Protein AF-A0A923AIG5-F1 (afdb_monomer_lite)

Sequence (111 aa):
MTNSPLAGASARPLAAACPQQTATAIITAAHDLLGHLAAGRRIDTPAIRTAMQSAFGASDATGAWDWKIAYEAVEVAQLLFIRRYGPAIHARTADAFERLTLVERIARLAP

Radius of gyration: 18.26 Å; chains: 1; bounding box: 52×34×48 Å

pLDDT: mean 88.26, std 16.04, range [36.66, 98.75]

Secondary structure (DSSP, 8-state):
------------------HHHHHHHHHHHHHHHHHHHHTT----HHHHHHHHHHHHSS-GGGTSS-HHHHHHHHHHHHHHHHHHHHHHHHHH--SHHHHHHHHHHHHTT--

Structure (mmCIF, N/CA/C/O backbone):
data_AF-A0A923AIG5-F1
#
_entry.id   AF-A0A923AIG5-F1
#
loop_
_atom_site.group_PDB
_atom_site.id
_atom_site.type_symbol
_atom_site.label_atom_id
_atom_site.label_alt_id
_atom_site.label_comp_id
_atom_site.label_asym_id
_atom_site.label_entity_id
_atom_site.label_seq_id
_atom_site.pdbx_PDB_ins_code
_atom_site.Cartn_x
_atom_site.Cartn_y
_atom_site.Cartn_z
_atom_site.occupancy
_atom_site.B_iso_or_equiv
_atom_site.auth_seq_id
_atom_site.auth_comp_id
_atom_site.auth_asym_id
_atom_site.auth_atom_id
_atom_site.pdbx_PDB_model_num
ATOM 1 N N . MET A 1 1 ? -34.829 28.090 25.280 1.00 36.66 1 MET A N 1
ATOM 2 C CA . MET A 1 1 ? -34.566 26.710 25.738 1.00 36.66 1 MET A CA 1
ATOM 3 C C . MET A 1 1 ? -34.169 25.903 24.503 1.00 36.66 1 MET A C 1
ATOM 5 O O . MET A 1 1 ? -35.030 25.677 23.672 1.00 36.66 1 MET A O 1
ATOM 9 N N . THR A 1 2 ? -32.877 25.854 24.137 1.00 45.25 2 THR A N 1
ATOM 10 C CA . THR A 1 2 ? -31.844 24.869 24.578 1.00 45.25 2 THR A CA 1
ATOM 11 C C . THR A 1 2 ? -32.146 23.458 24.039 1.00 45.25 2 THR A C 1
ATOM 13 O O . THR A 1 2 ? -33.215 22.955 24.347 1.00 45.25 2 THR A O 1
ATOM 16 N N . ASN A 1 3 ? -31.312 22.725 23.287 1.00 45.00 3 ASN A N 1
ATOM 17 C CA . ASN A 1 3 ? -29.890 22.823 22.928 1.00 45.00 3 ASN A CA 1
ATOM 18 C C . ASN A 1 3 ? -29.599 21.959 21.678 1.00 45.00 3 ASN A C 1
ATOM 20 O O . ASN A 1 3 ? -30.187 20.890 21.530 1.00 45.00 3 ASN A O 1
ATOM 24 N N . SER A 1 4 ? -28.601 22.353 20.880 1.00 57.22 4 SER A N 1
ATOM 25 C CA . SER A 1 4 ? -27.749 21.408 20.138 1.00 57.22 4 SER A CA 1
ATOM 26 C C . SER A 1 4 ? -26.628 20.913 21.056 1.00 57.22 4 SER A C 1
ATOM 28 O O . SER A 1 4 ? -26.066 21.733 21.786 1.00 57.22 4 SER A O 1
ATOM 30 N N . PRO A 1 5 ? -26.199 19.646 20.956 1.00 55.84 5 PRO A N 1
ATOM 31 C CA . PRO A 1 5 ? -24.846 19.268 21.315 1.00 55.84 5 PRO A CA 1
ATOM 32 C C . PRO A 1 5 ? -24.045 18.921 20.054 1.00 55.84 5 PRO A C 1
ATOM 34 O O . PRO A 1 5 ? -24.395 18.032 19.280 1.00 55.84 5 PRO A O 1
ATOM 37 N N . LEU A 1 6 ? -22.940 19.645 19.869 1.00 53.66 6 LEU A N 1
ATOM 38 C CA . LEU A 1 6 ? -21.817 19.231 19.037 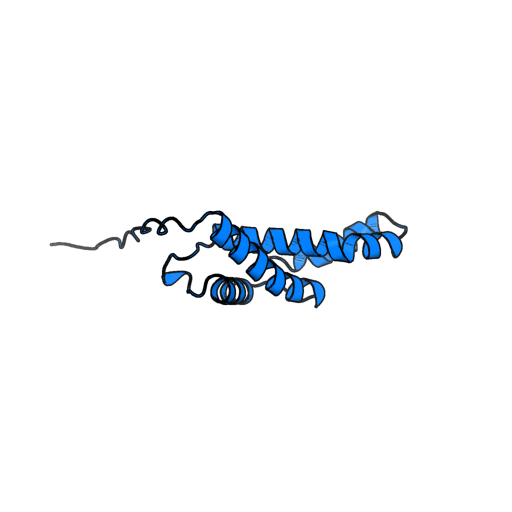1.00 53.66 6 LEU A CA 1
ATOM 39 C C . LEU A 1 6 ? -21.305 17.894 19.580 1.00 53.66 6 LEU A C 1
ATOM 41 O O . LEU A 1 6 ? -20.799 17.830 20.701 1.00 53.66 6 LEU A O 1
ATOM 45 N N . ALA A 1 7 ? -21.432 16.830 18.791 1.00 52.84 7 ALA A N 1
ATOM 46 C CA . ALA A 1 7 ? -20.749 15.575 19.056 1.00 52.84 7 ALA A CA 1
ATOM 47 C C . ALA A 1 7 ? -19.256 15.774 18.763 1.00 52.84 7 ALA A C 1
ATOM 49 O O . ALA A 1 7 ? -18.770 15.509 17.666 1.00 52.84 7 ALA A O 1
ATOM 50 N N . GLY A 1 8 ? -18.531 16.296 19.751 1.00 47.66 8 GLY A N 1
ATOM 51 C CA . GLY A 1 8 ? -17.083 16.185 19.790 1.00 47.66 8 GLY A CA 1
ATOM 52 C C . GLY A 1 8 ? -16.737 14.708 19.921 1.00 47.66 8 GLY A C 1
ATOM 53 O O . GLY A 1 8 ? -16.886 14.132 20.998 1.00 47.66 8 GLY A O 1
ATOM 54 N N . ALA A 1 9 ? -16.319 14.084 18.821 1.00 53.81 9 ALA A N 1
ATOM 55 C CA . ALA A 1 9 ? -15.712 12.766 18.864 1.00 53.81 9 ALA A CA 1
ATOM 56 C C . ALA A 1 9 ? -14.432 12.883 19.698 1.00 53.81 9 ALA A C 1
ATOM 58 O O . ALA A 1 9 ? -13.404 13.374 19.235 1.00 53.81 9 ALA A O 1
ATOM 59 N N . SER A 1 10 ? -14.521 12.490 20.967 1.00 49.25 10 SER A N 1
ATOM 60 C CA . SER A 1 10 ? -13.350 12.286 21.801 1.00 49.25 10 SER A CA 1
ATOM 61 C C . SER A 1 10 ? -12.558 11.152 21.158 1.00 49.25 10 SER A C 1
ATOM 63 O O . SER A 1 10 ? -12.973 9.993 21.205 1.00 49.25 10 SER A O 1
ATOM 65 N N . ALA A 1 11 ? -11.454 11.497 20.493 1.00 54.09 11 ALA A N 1
ATOM 66 C CA . ALA A 1 11 ? -10.461 10.527 20.072 1.00 54.09 11 ALA A CA 1
ATOM 67 C C . ALA A 1 11 ? -9.883 9.917 21.350 1.00 54.09 11 ALA A C 1
ATOM 69 O O . ALA A 1 11 ? -9.007 10.487 22.003 1.00 54.09 11 ALA A O 1
ATOM 70 N N . ARG A 1 12 ? -10.463 8.790 21.766 1.00 50.91 12 ARG A N 1
ATOM 71 C CA . ARG A 1 12 ? -9.946 7.986 22.865 1.00 50.91 12 ARG A CA 1
ATOM 72 C C . ARG A 1 12 ? -8.488 7.670 22.522 1.00 50.91 12 ARG A C 1
ATOM 74 O O . ARG A 1 12 ? -8.245 7.224 21.399 1.00 50.91 12 ARG A O 1
ATOM 81 N N . PRO A 1 13 ? -7.528 7.912 23.432 1.00 48.09 13 PRO A N 1
ATOM 82 C CA . PRO A 1 13 ? -6.138 7.590 23.163 1.00 48.09 13 PRO A CA 1
ATOM 83 C C . PRO A 1 13 ? -6.073 6.125 22.752 1.00 48.09 13 PRO A C 1
ATOM 85 O O . PRO A 1 13 ? -6.585 5.271 23.487 1.00 48.09 13 PRO A O 1
ATOM 88 N N . LEU A 1 14 ? -5.500 5.861 21.572 1.00 56.03 14 LEU A N 1
ATOM 89 C 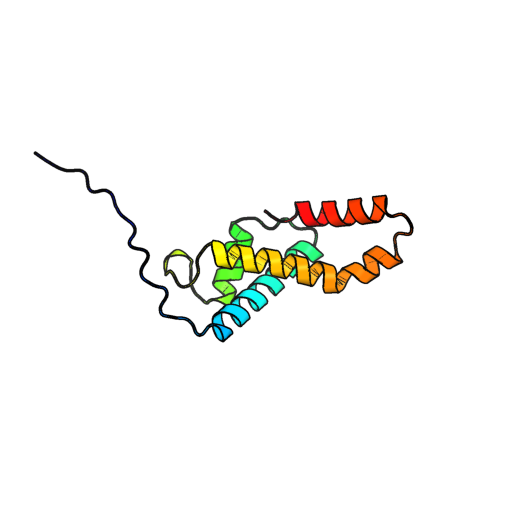CA . LEU A 1 14 ? -5.072 4.528 21.164 1.00 56.03 14 LEU A CA 1
ATOM 90 C C . LEU A 1 14 ? -4.427 3.904 22.399 1.00 56.03 14 LEU A C 1
ATOM 92 O O . LEU A 1 14 ? -3.437 4.441 22.902 1.00 56.03 14 LEU A O 1
ATOM 96 N N . ALA A 1 15 ? -5.027 2.839 22.944 1.00 53.88 15 ALA A N 1
ATOM 97 C CA . ALA A 1 15 ? -4.353 2.036 23.954 1.00 53.88 15 ALA A CA 1
ATOM 98 C C . ALA A 1 15 ? -2.969 1.767 23.376 1.00 53.88 15 ALA A C 1
ATOM 100 O O . ALA A 1 15 ? -2.921 1.266 22.257 1.00 53.88 15 ALA A O 1
ATOM 101 N N . ALA A 1 16 ? -1.911 2.244 24.044 1.00 55.69 16 ALA A N 1
ATOM 102 C CA . ALA A 1 16 ? -0.596 2.406 23.436 1.00 55.69 16 ALA A CA 1
ATOM 103 C C . ALA A 1 16 ? -0.139 1.066 22.857 1.00 55.69 16 ALA A C 1
ATOM 105 O O . ALA A 1 16 ? 0.390 0.212 23.570 1.00 55.69 16 ALA A O 1
ATOM 106 N N . ALA A 1 17 ? -0.426 0.860 21.572 1.00 63.88 17 ALA A N 1
ATOM 107 C CA . ALA A 1 17 ? -0.040 -0.336 20.870 1.00 63.88 17 ALA A CA 1
ATOM 108 C C . ALA A 1 17 ? 1.480 -0.352 20.917 1.00 63.88 17 ALA A C 1
ATOM 110 O O . ALA A 1 17 ? 2.123 0.693 20.763 1.00 63.88 17 ALA A O 1
ATOM 111 N N . CYS A 1 18 ? 2.061 -1.518 21.188 1.00 85.25 18 CYS A N 1
ATOM 112 C CA . CYS A 1 18 ? 3.505 -1.644 21.131 1.00 85.25 18 CYS A CA 1
ATOM 113 C C . CYS A 1 18 ? 3.946 -1.142 19.743 1.00 85.25 18 CYS A C 1
ATOM 115 O O . CYS A 1 18 ? 3.438 -1.671 18.751 1.00 85.25 18 CYS A O 1
ATOM 117 N N . PRO A 1 19 ? 4.856 -0.154 19.630 1.00 88.88 19 PRO A N 1
ATOM 118 C CA . PRO A 1 19 ? 5.237 0.407 18.331 1.00 88.88 19 PRO A CA 1
ATOM 119 C C . PRO A 1 19 ? 5.656 -0.667 17.318 1.00 88.88 19 PRO A C 1
ATOM 121 O O . PRO A 1 19 ? 5.372 -0.557 16.129 1.00 88.88 19 PRO A O 1
ATOM 124 N N . GLN A 1 20 ? 6.246 -1.760 17.811 1.00 92.94 20 GLN A N 1
ATOM 125 C CA . GLN A 1 20 ? 6.606 -2.926 17.013 1.00 92.94 20 GLN A CA 1
ATOM 126 C C . GLN A 1 20 ? 5.393 -3.673 16.435 1.00 92.94 20 GLN A C 1
ATOM 128 O O . GLN A 1 20 ? 5.436 -4.120 15.289 1.00 92.94 20 GLN A O 1
ATOM 133 N N . GLN A 1 21 ? 4.312 -3.819 17.205 1.00 93.00 21 GLN A N 1
ATOM 134 C CA . GLN A 1 21 ? 3.066 -4.433 16.736 1.00 93.00 21 GLN A CA 1
ATOM 135 C C . GLN A 1 21 ? 2.410 -3.555 15.671 1.00 93.00 21 GLN A C 1
ATOM 137 O O . GLN A 1 21 ? 2.027 -4.069 14.624 1.00 93.00 21 GLN A O 1
ATOM 142 N N . THR A 1 22 ? 2.370 -2.237 15.888 1.00 94.12 22 THR A N 1
ATOM 143 C CA . THR A 1 22 ? 1.863 -1.280 14.894 1.00 94.12 22 THR A CA 1
ATOM 144 C C . THR A 1 22 ? 2.663 -1.358 13.599 1.00 94.12 22 THR A C 1
ATOM 146 O O . THR A 1 22 ? 2.079 -1.524 12.534 1.00 94.12 22 THR A O 1
ATOM 149 N N . ALA A 1 23 ? 3.997 -1.323 13.674 1.00 95.81 23 ALA A N 1
ATOM 150 C CA . ALA A 1 23 ? 4.855 -1.453 12.498 1.00 95.81 23 ALA A CA 1
ATOM 151 C C . ALA A 1 23 ? 4.630 -2.787 11.764 1.00 95.81 23 ALA A C 1
ATOM 153 O O . ALA A 1 23 ? 4.544 -2.817 10.537 1.00 95.81 23 ALA A O 1
ATOM 154 N N . THR A 1 24 ? 4.474 -3.886 12.507 1.00 97.44 24 THR A N 1
ATOM 155 C CA . THR A 1 24 ? 4.179 -5.209 11.933 1.00 97.44 24 THR A CA 1
ATOM 156 C C . THR A 1 24 ? 2.832 -5.215 11.206 1.00 97.44 24 THR A C 1
ATOM 158 O O . THR A 1 24 ? 2.738 -5.736 10.094 1.00 97.44 24 THR A O 1
ATOM 161 N N . ALA A 1 25 ? 1.801 -4.599 11.787 1.00 97.62 25 ALA A N 1
ATOM 162 C CA . ALA A 1 25 ? 0.486 -4.482 11.166 1.00 97.62 25 ALA A CA 1
ATOM 163 C C . ALA A 1 25 ? 0.519 -3.585 9.914 1.00 97.62 25 ALA A C 1
ATOM 165 O O . ALA A 1 25 ? -0.029 -3.967 8.883 1.00 97.62 25 ALA A O 1
ATOM 166 N N . ILE A 1 26 ? 1.240 -2.456 9.946 1.00 98.12 26 ILE A N 1
ATOM 167 C CA . ILE A 1 26 ? 1.449 -1.586 8.774 1.00 98.12 26 ILE A CA 1
ATOM 168 C C . ILE A 1 26 ? 2.113 -2.365 7.634 1.00 98.12 26 ILE A C 1
ATOM 170 O O . ILE A 1 26 ? 1.630 -2.333 6.505 1.00 98.12 26 ILE A O 1
ATOM 174 N N . ILE A 1 27 ? 3.190 -3.106 7.918 1.00 98.50 27 ILE A N 1
ATOM 175 C CA . ILE A 1 27 ? 3.895 -3.911 6.907 1.00 98.50 27 ILE A CA 1
ATOM 176 C C . ILE A 1 27 ? 2.985 -5.017 6.357 1.00 98.50 27 ILE A C 1
ATOM 178 O O . ILE A 1 27 ? 2.991 -5.278 5.154 1.00 98.50 27 ILE A O 1
ATOM 182 N N . THR A 1 28 ? 2.174 -5.641 7.212 1.00 98.62 28 THR A N 1
ATOM 183 C CA . THR A 1 28 ? 1.207 -6.668 6.798 1.00 98.62 28 THR A CA 1
ATOM 184 C C . THR A 1 28 ? 0.155 -6.082 5.851 1.00 98.62 28 THR A C 1
ATOM 186 O O . THR A 1 28 ? -0.024 -6.599 4.751 1.00 98.62 28 THR A O 1
ATOM 189 N N . ALA A 1 29 ? -0.462 -4.951 6.207 1.00 98.69 29 ALA A N 1
ATOM 190 C CA . ALA A 1 29 ? -1.405 -4.252 5.332 1.00 98.69 29 ALA A CA 1
ATOM 191 C C . ALA A 1 29 ? -0.744 -3.807 4.014 1.00 98.69 29 ALA A C 1
ATOM 193 O O . ALA A 1 29 ? -1.326 -3.943 2.937 1.00 98.69 29 ALA A O 1
ATOM 194 N N . ALA A 1 30 ? 0.502 -3.330 4.072 1.00 98.75 30 ALA A N 1
ATOM 195 C CA . ALA A 1 30 ? 1.262 -2.932 2.893 1.00 98.75 30 ALA A CA 1
ATOM 196 C C . ALA A 1 30 ? 1.527 -4.102 1.931 1.00 98.75 30 ALA A C 1
ATOM 198 O O . ALA A 1 30 ? 1.553 -3.897 0.717 1.00 98.75 30 ALA A O 1
ATOM 199 N N . HIS A 1 31 ? 1.689 -5.331 2.432 1.00 98.69 31 HIS A N 1
ATOM 200 C CA . HIS A 1 31 ? 1.811 -6.521 1.588 1.00 98.69 31 HIS A CA 1
ATOM 201 C C . HIS A 1 31 ? 0.517 -6.843 0.825 1.00 98.69 31 HIS A C 1
ATOM 203 O O . HIS A 1 31 ? 0.585 -7.178 -0.363 1.00 98.69 31 HIS A O 1
ATOM 209 N N . ASP A 1 32 ? -0.648 -6.673 1.448 1.00 98.38 32 ASP A N 1
ATOM 210 C CA . ASP A 1 32 ? -1.942 -6.840 0.773 1.00 98.38 32 ASP A CA 1
ATOM 211 C C . ASP A 1 32 ? -2.149 -5.761 -0.308 1.00 98.38 32 ASP A C 1
ATOM 213 O O . ASP A 1 32 ? -2.552 -6.042 -1.447 1.00 98.38 32 ASP A O 1
ATOM 217 N N . LEU A 1 33 ? -1.799 -4.511 0.007 1.00 98.56 33 LEU A N 1
ATOM 218 C CA . LEU A 1 33 ? -1.859 -3.383 -0.927 1.00 98.56 33 LEU A CA 1
ATOM 219 C C . LEU A 1 33 ? -0.840 -3.508 -2.070 1.00 98.56 33 LEU A C 1
ATOM 221 O O . LEU A 1 33 ? -1.153 -3.190 -3.218 1.00 98.56 33 LEU A O 1
ATOM 225 N N . LEU A 1 34 ? 0.346 -4.063 -1.812 1.00 98.25 34 LEU A N 1
ATOM 226 C CA . LEU A 1 34 ? 1.319 -4.406 -2.851 1.00 98.25 34 LEU A CA 1
ATOM 227 C C . LEU A 1 34 ? 0.710 -5.360 -3.887 1.00 98.25 34 LEU A C 1
ATOM 229 O O . LEU A 1 34 ? 0.988 -5.225 -5.080 1.00 98.25 34 LEU A O 1
ATOM 233 N N . GLY A 1 35 ? -0.144 -6.295 -3.458 1.00 97.38 35 GLY A N 1
ATOM 234 C CA . GLY A 1 35 ? -0.887 -7.178 -4.358 1.00 97.38 35 GLY A CA 1
ATOM 235 C C . GLY A 1 35 ? -1.806 -6.426 -5.329 1.00 97.38 35 GLY A C 1
ATOM 236 O O . GLY A 1 35 ? -1.998 -6.872 -6.461 1.00 97.38 35 GLY A O 1
ATOM 237 N N . HIS A 1 36 ? -2.332 -5.265 -4.931 1.00 97.38 36 HIS A N 1
ATOM 238 C CA . HIS A 1 36 ? -3.124 -4.397 -5.805 1.00 97.38 36 HIS A CA 1
ATOM 239 C C . HIS A 1 36 ? -2.236 -3.710 -6.843 1.00 97.38 36 HIS A C 1
ATOM 241 O O . HIS A 1 36 ? -2.498 -3.838 -8.040 1.00 97.38 36 HIS A O 1
ATOM 247 N N . LEU A 1 37 ? -1.138 -3.083 -6.404 1.00 96.69 37 LEU A N 1
ATOM 248 C CA . LEU A 1 37 ? -0.179 -2.417 -7.295 1.00 96.69 37 LEU A CA 1
ATOM 249 C C . LEU A 1 37 ? 0.423 -3.388 -8.319 1.00 96.69 37 LEU A C 1
ATOM 251 O O . LEU A 1 37 ? 0.471 -3.088 -9.510 1.00 96.69 37 LEU A O 1
ATOM 255 N N . ALA A 1 38 ? 0.834 -4.578 -7.873 1.00 96.00 38 ALA A N 1
ATOM 256 C CA . ALA A 1 38 ? 1.405 -5.615 -8.733 1.00 96.00 38 ALA A CA 1
ATOM 257 C C . ALA A 1 38 ? 0.417 -6.124 -9.795 1.00 96.00 38 ALA A C 1
ATOM 259 O O . ALA A 1 38 ? 0.833 -6.528 -10.877 1.00 96.00 38 ALA A O 1
ATOM 260 N N . ALA A 1 39 ? -0.884 -6.078 -9.500 1.00 95.88 39 ALA A N 1
ATOM 261 C CA . ALA A 1 39 ? -1.945 -6.437 -10.432 1.00 95.88 39 ALA A CA 1
ATOM 262 C C . ALA A 1 39 ? -2.462 -5.248 -11.264 1.00 95.88 39 ALA A C 1
ATOM 264 O O . ALA A 1 39 ? -3.440 -5.401 -11.994 1.00 95.88 39 ALA A O 1
ATOM 265 N N . GLY A 1 40 ? -1.859 -4.060 -11.137 1.00 95.62 40 GLY A N 1
ATOM 266 C CA . GLY A 1 40 ? -2.317 -2.854 -11.826 1.00 95.62 40 GLY A CA 1
ATOM 267 C C . GLY A 1 40 ? -3.674 -2.330 -11.341 1.00 95.62 40 GLY A C 1
ATOM 268 O O . GLY A 1 40 ? -4.331 -1.586 -12.067 1.00 95.62 40 GLY A O 1
ATOM 269 N N . ARG A 1 41 ? -4.123 -2.731 -10.144 1.00 97.12 41 ARG A N 1
ATOM 270 C CA . ARG A 1 41 ? -5.390 -2.283 -9.551 1.00 97.12 41 ARG A CA 1
ATOM 271 C C . ARG A 1 41 ? -5.177 -1.018 -8.727 1.00 97.12 41 ARG A C 1
ATOM 273 O O . ARG A 1 41 ? -4.190 -0.906 -8.003 1.00 97.12 41 ARG A O 1
ATOM 280 N N . ARG A 1 42 ? -6.130 -0.086 -8.817 1.00 97.12 42 ARG A N 1
ATOM 281 C CA . ARG A 1 42 ? -6.155 1.118 -7.980 1.00 97.12 42 ARG A CA 1
ATOM 282 C C . ARG A 1 42 ? -6.399 0.728 -6.519 1.00 97.12 42 ARG A C 1
ATOM 284 O O . ARG A 1 42 ? -7.195 -0.165 -6.239 1.00 97.12 42 ARG A O 1
ATOM 291 N N . ILE A 1 43 ? -5.704 1.402 -5.614 1.00 98.06 43 ILE A N 1
ATOM 292 C CA . ILE A 1 43 ? -5.932 1.378 -4.177 1.00 98.06 43 ILE A CA 1
ATOM 293 C C . ILE A 1 43 ? -6.958 2.468 -3.883 1.00 98.06 43 ILE A C 1
ATOM 295 O O . ILE A 1 43 ? -6.655 3.658 -3.948 1.00 98.06 43 ILE A O 1
ATOM 299 N N . ASP A 1 44 ? -8.186 2.059 -3.598 1.00 97.06 44 ASP A N 1
ATOM 300 C CA . ASP A 1 44 ? -9.252 2.944 -3.153 1.00 97.06 44 ASP A CA 1
ATOM 301 C C . ASP A 1 44 ? -9.460 2.844 -1.633 1.00 97.06 44 ASP A C 1
ATOM 303 O O . ASP A 1 44 ? -8.856 2.026 -0.933 1.00 97.06 44 ASP A O 1
ATOM 307 N N . THR A 1 45 ? -10.307 3.720 -1.093 1.00 97.25 45 THR A N 1
ATOM 308 C CA . THR A 1 45 ? -10.615 3.755 0.343 1.00 97.25 45 THR A CA 1
ATOM 309 C C . THR A 1 45 ? -11.126 2.404 0.878 1.00 97.25 45 THR A C 1
ATOM 311 O O . THR A 1 45 ? -10.680 2.010 1.960 1.00 97.25 45 THR A O 1
ATOM 314 N N . PRO A 1 46 ? -12.010 1.661 0.173 1.00 97.31 46 PRO A N 1
ATOM 315 C CA . PRO A 1 46 ? -12.368 0.294 0.555 1.00 97.31 46 PRO A CA 1
ATOM 316 C C . PRO A 1 46 ? -11.172 -0.661 0.640 1.00 97.31 46 PRO A C 1
ATOM 318 O O . PRO A 1 46 ? -11.038 -1.345 1.654 1.00 97.31 46 PRO A O 1
ATOM 321 N N . ALA A 1 47 ? -10.278 -0.678 -0.355 1.00 98.00 47 ALA A N 1
ATOM 322 C CA . ALA A 1 47 ? -9.102 -1.548 -0.346 1.00 98.00 47 ALA A CA 1
ATOM 323 C C . ALA A 1 47 ? -8.181 -1.265 0.851 1.00 98.00 47 ALA A C 1
AT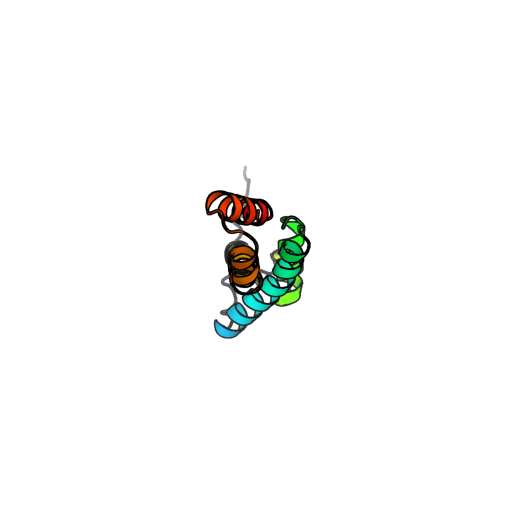OM 325 O O . ALA A 1 47 ? -7.746 -2.198 1.529 1.00 98.00 47 ALA A O 1
ATOM 326 N N . ILE A 1 48 ? -7.940 0.015 1.162 1.00 98.38 48 ILE A N 1
ATOM 327 C CA . ILE A 1 48 ? -7.153 0.419 2.339 1.00 98.38 48 ILE A CA 1
ATOM 328 C C . ILE A 1 48 ? -7.818 -0.083 3.617 1.00 98.38 48 ILE A C 1
ATOM 330 O O . ILE A 1 48 ? -7.177 -0.711 4.455 1.00 98.38 48 ILE A O 1
ATOM 334 N N . ARG A 1 49 ? -9.123 0.156 3.760 1.00 97.94 49 ARG A N 1
ATOM 335 C CA . ARG A 1 49 ? -9.887 -0.250 4.940 1.00 97.94 49 ARG A CA 1
ATOM 336 C C . ARG A 1 49 ? -9.847 -1.761 5.149 1.00 97.94 49 ARG A C 1
ATOM 338 O O . ARG A 1 49 ? -9.629 -2.192 6.276 1.00 97.94 49 ARG A O 1
ATOM 345 N N . THR A 1 50 ? -10.024 -2.553 4.093 1.00 98.25 50 THR A N 1
ATOM 346 C CA . THR A 1 50 ? -9.952 -4.017 4.167 1.00 98.25 50 THR A CA 1
ATOM 347 C C . THR A 1 50 ? -8.561 -4.493 4.587 1.00 98.25 50 THR A C 1
ATOM 349 O O . THR A 1 50 ? -8.463 -5.318 5.494 1.00 98.25 50 THR A O 1
ATOM 352 N N . ALA A 1 51 ? -7.493 -3.948 3.995 1.00 98.44 51 ALA A N 1
ATOM 353 C CA . ALA A 1 51 ? -6.120 -4.306 4.358 1.00 98.44 51 ALA A CA 1
ATOM 354 C C . ALA A 1 51 ? -5.809 -3.958 5.826 1.00 98.44 51 ALA A C 1
ATOM 356 O O . ALA A 1 51 ? -5.286 -4.784 6.573 1.00 98.44 51 ALA A O 1
ATOM 357 N N . MET A 1 52 ? -6.205 -2.763 6.271 1.00 98.19 52 MET A N 1
ATOM 358 C CA . MET A 1 52 ? -6.010 -2.324 7.655 1.00 98.19 52 MET A CA 1
ATOM 359 C C . MET A 1 52 ? -6.825 -3.161 8.646 1.00 98.19 52 MET A C 1
ATOM 361 O O . MET A 1 52 ? -6.297 -3.574 9.673 1.00 98.19 52 MET A O 1
ATOM 365 N N . GLN A 1 53 ? -8.085 -3.481 8.334 1.00 97.81 53 GLN A N 1
ATOM 366 C CA . GLN A 1 53 ? -8.918 -4.355 9.169 1.00 97.81 53 GLN A CA 1
ATOM 367 C C . GLN A 1 53 ? -8.334 -5.758 9.309 1.00 97.81 53 GLN A C 1
ATOM 369 O O . GLN A 1 53 ? -8.325 -6.301 10.411 1.00 97.81 53 GLN A O 1
ATOM 374 N N . SER A 1 54 ? -7.830 -6.319 8.210 1.00 98.06 54 SER A N 1
ATOM 375 C CA . SER A 1 54 ? -7.161 -7.620 8.196 1.00 98.06 54 SER A CA 1
ATOM 376 C C . SER A 1 54 ? -5.914 -7.615 9.087 1.00 98.06 54 SER A C 1
ATOM 378 O O . SER A 1 54 ? -5.755 -8.484 9.942 1.00 98.06 54 SER A O 1
ATOM 380 N N . ALA A 1 55 ? -5.064 -6.592 8.955 1.00 97.75 55 ALA A N 1
ATOM 381 C CA . ALA A 1 55 ? -3.791 -6.522 9.665 1.00 97.75 55 ALA A CA 1
ATOM 382 C C . ALA A 1 55 ? -3.913 -6.142 11.152 1.00 97.75 55 ALA A C 1
ATOM 384 O O . ALA A 1 55 ? -3.175 -6.667 11.982 1.00 97.75 55 ALA A O 1
ATOM 385 N N . PHE A 1 56 ? -4.829 -5.232 11.498 1.00 95.81 56 PHE A N 1
A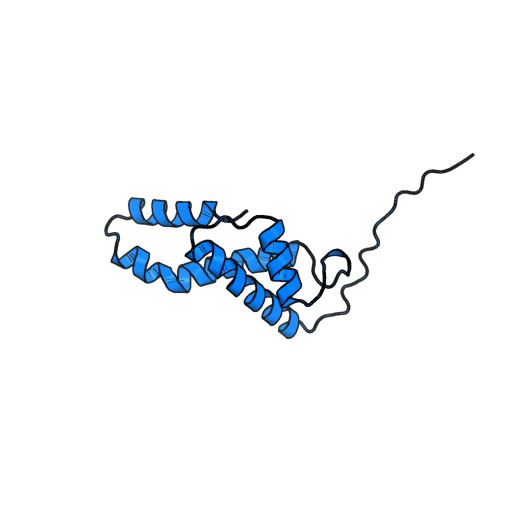TOM 386 C CA . PHE A 1 56 ? -5.044 -4.775 12.878 1.00 95.81 56 PHE A CA 1
ATOM 387 C C . PHE A 1 56 ? -6.105 -5.594 13.627 1.00 95.81 56 PHE A C 1
ATOM 389 O O . PHE A 1 56 ? -6.239 -5.455 14.842 1.00 95.81 56 PHE A O 1
ATOM 396 N N . GLY A 1 57 ? -6.887 -6.423 12.926 1.00 96.00 57 GLY A N 1
ATOM 397 C CA . GLY A 1 57 ? -7.964 -7.228 13.511 1.00 96.00 57 GLY A CA 1
ATOM 398 C C . GLY A 1 57 ? -9.170 -6.416 13.999 1.00 96.00 57 GLY A C 1
ATOM 399 O O . GLY A 1 57 ? -9.985 -6.927 14.765 1.00 96.00 57 GLY A O 1
ATOM 400 N N . ALA A 1 58 ? -9.291 -5.148 13.596 1.00 93.38 58 ALA A N 1
ATOM 401 C CA . ALA A 1 58 ? -10.351 -4.248 14.042 1.00 93.38 58 ALA A CA 1
ATOM 402 C C . ALA A 1 58 ? -10.683 -3.179 12.988 1.00 93.38 58 ALA A C 1
ATOM 404 O O . ALA A 1 58 ? -9.852 -2.838 12.150 1.00 93.38 58 ALA A O 1
ATOM 405 N N . SER A 1 59 ? -11.898 -2.625 13.025 1.00 92.50 59 SER A N 1
ATOM 406 C CA . SER A 1 59 ? -12.297 -1.493 12.172 1.00 92.50 59 SER A CA 1
ATOM 407 C C . SER A 1 59 ? -11.744 -0.160 12.672 1.00 92.50 59 SER A C 1
ATOM 409 O O . SER A 1 59 ? -11.564 0.010 13.870 1.00 92.50 59 SER A O 1
ATOM 411 N N . ASP A 1 60 ? -11.614 0.831 11.791 1.00 89.44 60 ASP A N 1
ATOM 412 C CA . ASP A 1 60 ? -11.320 2.230 12.156 1.00 89.44 60 ASP A CA 1
ATOM 413 C C . ASP A 1 60 ? -12.252 2.789 13.246 1.00 89.44 60 ASP A C 1
ATOM 415 O O . ASP A 1 60 ? -11.817 3.550 14.104 1.00 89.44 60 ASP A O 1
ATOM 419 N N . ALA A 1 61 ? -13.518 2.358 13.277 1.00 91.50 61 ALA A N 1
ATOM 420 C CA . ALA A 1 61 ? -14.486 2.761 14.298 1.00 91.50 61 ALA A CA 1
ATOM 421 C C . ALA A 1 61 ? -14.098 2.356 15.737 1.00 91.50 61 ALA A C 1
ATOM 423 O O . ALA A 1 61 ? -14.635 2.921 16.687 1.00 91.50 61 ALA A O 1
ATOM 424 N N . THR A 1 62 ? -13.184 1.394 15.925 1.00 90.25 62 THR A N 1
ATOM 425 C CA . THR A 1 62 ? -12.705 1.003 17.264 1.00 90.25 62 THR A CA 1
ATOM 426 C C . THR A 1 62 ? -11.570 1.892 17.767 1.00 90.25 62 THR A C 1
ATOM 428 O O . THR A 1 62 ? -11.217 1.816 18.944 1.00 90.25 62 THR A O 1
ATOM 431 N N . GLY A 1 63 ? -10.975 2.708 16.890 1.00 87.88 63 GLY A N 1
ATOM 432 C CA . GLY A 1 63 ? -9.770 3.476 17.188 1.00 87.88 63 GLY A CA 1
ATOM 433 C C . GLY A 1 63 ? -8.500 2.627 17.302 1.00 87.88 63 GLY A C 1
ATOM 434 O O . GLY A 1 63 ? -7.509 3.118 17.827 1.00 87.88 63 GLY A O 1
ATOM 435 N N . ALA A 1 64 ? -8.501 1.368 16.844 1.00 88.44 64 ALA A N 1
ATOM 436 C CA . ALA A 1 64 ? -7.292 0.531 16.800 1.00 88.44 64 ALA A CA 1
ATOM 437 C C . ALA A 1 64 ? -6.250 1.029 15.782 1.00 88.44 64 ALA A C 1
ATOM 439 O O . ALA A 1 64 ? -5.068 0.711 15.891 1.00 88.44 64 ALA A O 1
ATOM 440 N N . TRP A 1 65 ? -6.701 1.802 14.798 1.00 94.19 65 TRP A N 1
ATOM 441 C CA . TRP A 1 65 ? -5.887 2.494 13.813 1.00 94.19 65 TRP A CA 1
ATOM 442 C C . TRP A 1 65 ? -6.631 3.732 13.311 1.00 94.19 65 TRP A C 1
ATOM 444 O O . TRP A 1 65 ? -7.860 3.797 13.383 1.00 94.19 65 TRP A O 1
ATOM 454 N N . ASP A 1 66 ? -5.886 4.709 12.802 1.00 93.81 66 ASP A N 1
ATOM 455 C CA . ASP A 1 66 ? -6.424 5.906 12.162 1.00 93.81 66 ASP A CA 1
ATOM 456 C C . ASP A 1 66 ? -6.036 5.969 10.676 1.00 93.81 66 ASP A C 1
ATOM 458 O O . ASP A 1 66 ? -5.245 5.172 10.163 1.00 93.81 66 ASP A O 1
ATOM 462 N N . TRP A 1 67 ? -6.607 6.933 9.956 1.00 95.19 67 TRP A N 1
ATOM 463 C CA . TRP A 1 67 ? -6.313 7.106 8.536 1.00 95.19 67 TRP A CA 1
ATOM 464 C C . TRP A 1 67 ? -4.868 7.521 8.257 1.00 95.19 67 TRP A C 1
ATOM 466 O O . TRP A 1 67 ? -4.385 7.254 7.162 1.00 95.19 67 TRP A O 1
ATOM 476 N N . LYS A 1 68 ? -4.152 8.117 9.217 1.00 94.88 68 LYS A N 1
ATOM 477 C CA . LYS A 1 68 ? -2.745 8.476 9.021 1.00 94.88 68 LYS A CA 1
ATOM 478 C C . LYS A 1 68 ? -1.899 7.216 8.870 1.00 94.88 68 LYS A C 1
ATOM 480 O O . LYS A 1 68 ? -1.205 7.085 7.866 1.00 94.88 68 LYS A O 1
ATOM 485 N N . ILE A 1 69 ? -2.009 6.269 9.799 1.00 96.56 69 ILE A N 1
ATOM 486 C CA . ILE A 1 69 ? -1.235 5.020 9.707 1.00 96.56 69 ILE A CA 1
ATOM 487 C C . ILE A 1 69 ? -1.695 4.137 8.537 1.00 96.56 69 ILE A C 1
ATOM 489 O O . ILE A 1 69 ? -0.920 3.348 8.001 1.00 96.56 69 ILE A O 1
ATOM 493 N N . ALA A 1 70 ? -2.941 4.308 8.086 1.00 97.62 70 ALA A N 1
ATOM 494 C CA . ALA A 1 70 ? -3.422 3.680 6.862 1.00 97.62 70 ALA A CA 1
ATOM 495 C C . ALA A 1 70 ? -2.701 4.214 5.611 1.00 97.62 70 ALA A C 1
ATOM 497 O O . ALA A 1 70 ? -2.335 3.430 4.736 1.00 97.62 70 ALA A O 1
ATOM 498 N N . TYR A 1 71 ? -2.443 5.523 5.532 1.00 97.62 71 TYR A N 1
ATOM 499 C CA . TYR A 1 71 ? -1.637 6.096 4.450 1.00 97.62 71 TYR A CA 1
ATOM 500 C C . TYR A 1 71 ? -0.158 5.704 4.551 1.00 97.62 71 TYR A C 1
ATOM 502 O O . TYR A 1 71 ? 0.444 5.418 3.519 1.00 97.62 71 TYR A O 1
ATOM 510 N N . GLU A 1 72 ? 0.400 5.564 5.758 1.00 97.75 72 GLU A N 1
ATOM 511 C CA . GLU A 1 72 ? 1.751 5.004 5.936 1.00 97.75 72 GLU A CA 1
ATOM 512 C C . GLU A 1 72 ? 1.851 3.589 5.323 1.00 97.75 72 GLU A C 1
ATOM 514 O O . GLU A 1 72 ? 2.823 3.270 4.640 1.00 97.75 72 GLU A O 1
ATOM 519 N N . ALA A 1 73 ? 0.816 2.749 5.460 1.00 98.50 73 ALA A N 1
ATOM 520 C CA . ALA A 1 73 ? 0.779 1.436 4.805 1.00 98.50 73 ALA A CA 1
ATOM 521 C C . ALA A 1 73 ? 0.747 1.523 3.264 1.00 98.50 73 ALA A C 1
ATOM 523 O O . ALA A 1 73 ? 1.364 0.694 2.587 1.00 98.50 73 ALA A O 1
ATOM 524 N N . VAL A 1 74 ? 0.073 2.528 2.692 1.00 98.38 74 VAL A N 1
ATOM 525 C CA . VAL A 1 74 ? 0.071 2.782 1.237 1.00 98.38 74 VAL A CA 1
ATOM 526 C C . VAL A 1 74 ? 1.467 3.186 0.751 1.00 98.38 74 VAL A C 1
ATOM 528 O O . VAL A 1 74 ? 1.942 2.650 -0.253 1.00 98.38 74 VAL A O 1
ATOM 531 N N . GLU A 1 75 ? 2.152 4.075 1.470 1.00 97.88 75 GLU A N 1
ATOM 532 C CA . GLU A 1 75 ? 3.525 4.487 1.152 1.00 97.88 75 GLU A CA 1
ATOM 533 C C . GLU A 1 75 ? 4.489 3.295 1.222 1.00 97.88 75 GLU A C 1
ATOM 535 O O . GLU A 1 75 ? 5.272 3.055 0.298 1.00 97.88 75 GLU A O 1
ATOM 540 N N . VAL A 1 76 ? 4.383 2.472 2.273 1.00 98.50 76 VAL A N 1
ATOM 541 C CA . VAL A 1 76 ? 5.176 1.241 2.401 1.00 98.50 76 VAL A CA 1
ATOM 542 C C . VAL A 1 76 ? 4.883 0.286 1.240 1.00 98.50 76 VAL A C 1
ATOM 544 O O . VAL A 1 76 ? 5.817 -0.301 0.695 1.00 98.50 76 VAL A O 1
ATOM 547 N N . ALA A 1 77 ? 3.633 0.164 0.782 1.00 98.44 77 ALA A N 1
ATOM 548 C CA . ALA A 1 77 ? 3.298 -0.661 -0.380 1.00 98.44 77 ALA A CA 1
ATOM 549 C C . ALA A 1 77 ? 3.992 -0.170 -1.666 1.00 98.44 77 ALA A C 1
ATOM 551 O O . ALA A 1 77 ? 4.506 -0.987 -2.438 1.00 98.44 77 ALA A O 1
ATOM 552 N N . GLN A 1 78 ? 4.073 1.147 -1.882 1.00 97.19 78 GLN A N 1
ATOM 553 C CA . GLN A 1 78 ? 4.817 1.735 -3.003 1.00 97.19 78 GLN A CA 1
ATOM 554 C C . GLN A 1 78 ? 6.328 1.479 -2.882 1.00 97.19 78 GLN A C 1
ATOM 556 O O . GLN A 1 78 ? 6.965 1.083 -3.863 1.00 97.19 78 GLN A O 1
ATOM 561 N N . LEU A 1 79 ? 6.905 1.623 -1.684 1.00 97.00 79 LEU A N 1
ATOM 562 C CA . LEU A 1 79 ? 8.317 1.308 -1.432 1.00 97.00 79 LEU A CA 1
ATOM 563 C C . LEU A 1 79 ? 8.623 -0.171 -1.694 1.00 97.00 79 LEU A C 1
ATOM 565 O O . LEU A 1 79 ? 9.616 -0.493 -2.352 1.00 97.00 79 LEU A O 1
ATOM 569 N N . LEU A 1 80 ? 7.756 -1.077 -1.237 1.00 97.88 80 LEU A N 1
ATOM 570 C CA . LEU A 1 80 ? 7.874 -2.510 -1.503 1.00 97.88 80 LEU A CA 1
ATOM 571 C C . LEU A 1 80 ? 7.758 -2.816 -3.000 1.00 97.88 80 LEU A C 1
ATOM 573 O O . LEU A 1 80 ? 8.511 -3.650 -3.511 1.00 97.88 80 LEU A O 1
ATOM 577 N N . PHE A 1 81 ? 6.869 -2.125 -3.719 1.00 97.06 81 PHE A N 1
ATOM 578 C CA . PHE A 1 81 ? 6.739 -2.265 -5.167 1.00 97.06 81 PHE A CA 1
ATOM 579 C C . PHE A 1 81 ? 8.040 -1.879 -5.874 1.00 97.06 81 PHE A C 1
ATOM 581 O O . PHE A 1 81 ? 8.575 -2.673 -6.646 1.00 97.06 81 PHE A O 1
ATOM 588 N N . ILE A 1 82 ? 8.595 -0.700 -5.583 1.00 95.81 82 ILE A N 1
ATOM 589 C CA . ILE A 1 82 ? 9.846 -0.244 -6.205 1.00 95.81 82 ILE A CA 1
ATOM 590 C C . ILE A 1 82 ? 11.015 -1.151 -5.811 1.00 95.81 82 ILE A C 1
ATOM 592 O O . ILE A 1 82 ? 11.816 -1.522 -6.667 1.00 95.81 82 ILE A O 1
ATOM 596 N N . ARG A 1 83 ? 11.085 -1.598 -4.554 1.00 96.62 83 ARG A N 1
ATOM 597 C CA . ARG A 1 83 ? 12.114 -2.543 -4.100 1.00 96.62 83 ARG A CA 1
ATOM 598 C C . ARG A 1 83 ? 12.052 -3.877 -4.849 1.00 96.62 83 ARG A C 1
ATOM 600 O O . ARG A 1 83 ? 13.098 -4.454 -5.136 1.00 96.62 83 ARG A O 1
ATOM 607 N N . ARG A 1 84 ? 10.850 -4.372 -5.165 1.00 96.44 84 ARG A N 1
ATOM 608 C CA . ARG A 1 84 ? 10.648 -5.663 -5.842 1.00 96.44 84 ARG A CA 1
ATOM 609 C C . ARG A 1 84 ? 10.751 -5.578 -7.366 1.00 96.44 84 ARG A C 1
ATOM 611 O O . ARG A 1 84 ? 11.334 -6.466 -7.979 1.00 96.44 84 ARG A O 1
ATOM 618 N N . TYR A 1 85 ? 10.177 -4.544 -7.977 1.00 93.94 85 TYR A N 1
ATOM 619 C CA . TYR A 1 85 ? 10.003 -4.438 -9.432 1.00 93.94 85 TYR A CA 1
ATOM 620 C C . TYR A 1 85 ? 10.873 -3.354 -10.081 1.00 93.94 85 TYR A C 1
ATOM 622 O O . TYR A 1 85 ? 11.069 -3.383 -11.294 1.00 93.94 85 TYR A O 1
ATOM 630 N N . GLY A 1 86 ? 11.446 -2.434 -9.300 1.00 93.19 86 GLY A N 1
ATOM 631 C CA . GLY A 1 86 ? 12.316 -1.357 -9.783 1.00 93.19 86 GLY A CA 1
ATOM 632 C C . GLY A 1 86 ? 13.500 -1.841 -10.627 1.00 93.19 86 GLY A C 1
ATOM 633 O O . GLY A 1 86 ? 13.673 -1.331 -11.734 1.00 93.19 86 GLY A O 1
ATOM 634 N N . PRO A 1 87 ? 14.268 -2.867 -10.202 1.00 94.88 87 PRO A N 1
ATOM 635 C CA . PRO A 1 87 ? 15.344 -3.420 -11.025 1.00 94.88 87 PRO A CA 1
ATOM 636 C C . PRO A 1 87 ? 14.860 -3.941 -12.384 1.00 94.88 87 PRO A C 1
ATOM 638 O O . PRO A 1 87 ? 15.528 -3.740 -13.394 1.00 94.88 87 PRO A O 1
ATOM 641 N N . ALA A 1 88 ? 13.673 -4.557 -12.440 1.00 92.69 88 ALA A N 1
ATOM 642 C CA . ALA A 1 88 ? 13.091 -5.041 -13.690 1.00 92.69 88 ALA A CA 1
ATOM 643 C C . ALA A 1 88 ? 12.618 -3.893 -14.597 1.00 92.69 88 ALA A C 1
ATOM 645 O O . ALA A 1 88 ? 12.837 -3.955 -15.805 1.00 92.69 88 ALA A O 1
ATOM 646 N N . ILE A 1 89 ? 12.020 -2.837 -14.031 1.00 90.12 89 ILE A N 1
ATOM 647 C CA . ILE A 1 89 ? 11.667 -1.610 -14.768 1.00 90.12 89 ILE A CA 1
ATOM 648 C C . ILE A 1 89 ? 12.928 -0.985 -15.374 1.00 90.12 89 ILE A C 1
ATOM 650 O O . ILE A 1 89 ? 12.941 -0.638 -16.555 1.00 90.12 89 ILE A O 1
ATOM 654 N N . HIS A 1 90 ? 14.000 -0.901 -14.584 1.00 89.12 90 HIS A N 1
ATOM 655 C CA . HIS A 1 90 ? 15.275 -0.340 -15.014 1.00 89.12 90 HIS A CA 1
ATOM 656 C C . HIS A 1 90 ? 15.958 -1.190 -16.094 1.00 89.12 90 HIS A C 1
ATOM 658 O O . HIS A 1 90 ? 16.502 -0.647 -17.047 1.00 89.12 90 HIS A O 1
ATOM 664 N N . ALA A 1 91 ? 15.934 -2.518 -15.969 1.00 90.69 91 ALA A N 1
ATOM 665 C CA . ALA A 1 91 ? 16.576 -3.416 -16.928 1.00 90.69 91 ALA A CA 1
ATOM 666 C C . ALA A 1 91 ? 15.843 -3.491 -18.279 1.00 90.69 91 ALA A C 1
ATOM 668 O O . ALA A 1 91 ? 16.473 -3.746 -19.300 1.00 90.69 91 ALA A O 1
ATOM 669 N N . ARG A 1 92 ? 14.518 -3.295 -18.296 1.00 85.88 92 ARG A N 1
ATOM 670 C CA . ARG A 1 92 ? 13.692 -3.408 -19.512 1.00 85.88 92 ARG A CA 1
ATOM 671 C C . ARG A 1 92 ? 13.589 -2.119 -20.323 1.00 85.88 92 ARG A C 1
ATOM 673 O O . ARG A 1 92 ? 13.095 -2.171 -21.443 1.00 85.88 92 ARG A O 1
ATOM 680 N N . THR A 1 93 ? 14.037 -0.998 -19.769 1.00 85.06 93 THR A N 1
ATOM 681 C CA . THR A 1 93 ? 13.767 0.329 -20.322 1.00 85.06 93 THR A CA 1
ATOM 682 C C . THR A 1 93 ? 15.060 1.135 -20.367 1.00 85.06 93 THR A C 1
ATOM 684 O O . THR A 1 93 ? 15.563 1.566 -19.329 1.00 85.06 93 THR A O 1
ATOM 687 N N . ALA A 1 94 ? 15.627 1.308 -21.563 1.00 82.94 94 ALA A N 1
ATOM 688 C CA . ALA A 1 94 ? 16.887 2.033 -21.739 1.00 82.94 94 ALA A CA 1
ATOM 689 C C . ALA A 1 94 ? 16.703 3.551 -21.569 1.00 82.94 94 ALA A C 1
ATOM 691 O O . ALA A 1 94 ? 17.575 4.235 -21.028 1.00 82.94 94 ALA A O 1
ATOM 692 N N . ASP A 1 95 ? 15.545 4.070 -21.977 1.00 92.56 95 ASP A N 1
ATOM 693 C CA . ASP A 1 95 ? 15.230 5.488 -21.910 1.00 92.56 95 ASP A CA 1
ATOM 694 C 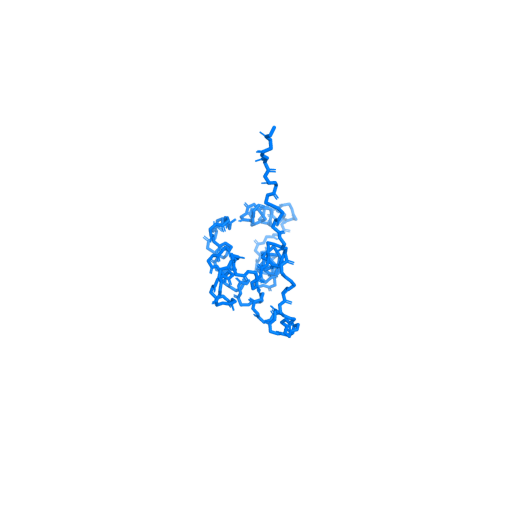C . ASP A 1 95 ? 14.779 5.927 -20.500 1.00 92.56 95 ASP A C 1
ATOM 696 O O . ASP A 1 95 ? 14.140 5.185 -19.747 1.00 92.56 95 ASP A O 1
ATOM 700 N N . ALA A 1 96 ? 15.173 7.131 -20.083 1.00 90.25 96 ALA A N 1
ATOM 701 C CA . ALA A 1 96 ? 14.836 7.662 -18.759 1.00 90.25 96 ALA A CA 1
ATOM 702 C C . ALA A 1 96 ? 13.377 8.137 -18.665 1.00 90.25 96 ALA A C 1
ATOM 704 O O . ALA A 1 96 ? 12.750 7.988 -17.614 1.00 90.25 96 ALA A O 1
ATOM 705 N N . PHE A 1 97 ? 12.827 8.670 -19.754 1.00 92.75 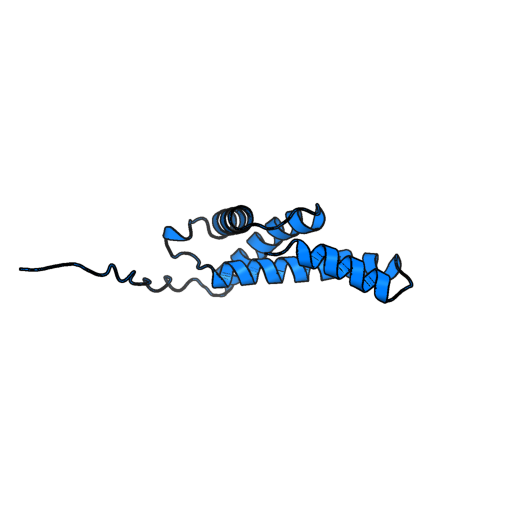97 PHE A N 1
ATOM 706 C CA . PHE A 1 97 ? 11.460 9.174 -19.806 1.00 92.75 97 PHE A CA 1
ATOM 707 C C . PHE A 1 97 ? 10.438 8.028 -19.841 1.00 92.75 97 PHE A C 1
ATOM 709 O O . PHE A 1 97 ? 9.424 8.071 -19.141 1.00 92.75 97 PHE A O 1
ATOM 716 N N . GLU A 1 98 ? 10.736 6.942 -20.553 1.00 92.44 98 GLU A N 1
ATOM 717 C CA . GLU A 1 98 ? 9.933 5.715 -20.509 1.00 92.44 98 GLU A CA 1
ATOM 718 C C . GLU A 1 98 ? 9.899 5.100 -19.097 1.00 92.44 98 GLU A C 1
ATOM 720 O O . GLU A 1 98 ? 8.838 4.687 -18.617 1.00 92.44 98 GLU A O 1
ATOM 725 N N . ARG A 1 99 ? 11.035 5.095 -18.379 1.00 92.12 99 ARG A N 1
ATOM 726 C CA . ARG A 1 99 ? 11.091 4.644 -16.973 1.00 92.12 99 ARG A CA 1
ATOM 727 C C . ARG A 1 99 ? 10.207 5.501 -16.075 1.00 92.12 99 ARG A C 1
ATOM 729 O O . ARG A 1 99 ? 9.442 4.950 -15.283 1.00 92.12 99 ARG A O 1
ATOM 736 N N . LEU A 1 100 ? 10.287 6.825 -16.215 1.00 91.94 100 LEU A N 1
ATOM 737 C CA . LEU A 1 100 ? 9.432 7.756 -15.479 1.00 91.94 100 LEU A CA 1
ATOM 738 C C . LEU A 1 100 ? 7.952 7.492 -15.778 1.00 91.94 100 LEU A C 1
ATOM 740 O O . LEU A 1 100 ? 7.162 7.356 -14.851 1.00 91.94 100 LEU A O 1
ATOM 744 N N . THR A 1 101 ? 7.596 7.300 -17.048 1.00 93.75 101 THR A N 1
ATOM 745 C CA . THR A 1 101 ? 6.218 7.008 -17.476 1.00 93.75 101 THR A CA 1
ATOM 746 C C . THR A 1 101 ? 5.658 5.754 -16.792 1.00 93.75 101 THR A C 1
ATOM 748 O O . THR A 1 101 ? 4.500 5.733 -16.361 1.00 93.75 101 THR A O 1
ATOM 751 N N . LEU A 1 102 ? 6.470 4.698 -16.655 1.00 92.12 102 LEU A N 1
ATOM 752 C CA . LEU A 1 102 ? 6.079 3.484 -15.931 1.00 92.12 102 LEU A CA 1
ATOM 753 C C . LEU A 1 102 ? 5.880 3.746 -14.435 1.00 92.12 102 LEU A C 1
ATOM 755 O O . LEU A 1 102 ? 4.884 3.294 -13.869 1.00 92.12 102 LEU A O 1
ATOM 759 N N . VAL A 1 103 ? 6.789 4.492 -13.803 1.00 91.81 103 VAL A N 1
ATOM 760 C CA . VAL A 1 103 ? 6.671 4.860 -12.383 1.00 91.81 103 VAL A CA 1
ATOM 761 C C . VAL A 1 103 ? 5.421 5.705 -12.143 1.00 91.81 103 VAL A C 1
ATOM 763 O O . VAL A 1 103 ? 4.645 5.394 -11.244 1.00 91.81 103 VAL A O 1
ATOM 766 N N . GLU A 1 104 ? 5.156 6.704 -12.983 1.00 94.31 104 GLU A N 1
ATOM 767 C CA . GLU A 1 104 ? 3.951 7.531 -12.904 1.00 94.31 104 GLU A CA 1
ATOM 768 C C . GLU A 1 104 ? 2.674 6.706 -13.081 1.00 94.31 104 GLU A C 1
ATOM 770 O O . GLU A 1 104 ? 1.671 6.948 -12.410 1.00 94.31 104 GLU A O 1
ATOM 775 N N . ARG A 1 105 ? 2.694 5.697 -13.963 1.00 93.50 105 ARG A N 1
ATOM 776 C CA . ARG A 1 105 ? 1.557 4.786 -14.143 1.00 93.50 105 ARG A CA 1
ATOM 777 C C . ARG A 1 105 ? 1.227 4.032 -12.863 1.00 93.50 105 ARG A C 1
ATOM 779 O O . ARG A 1 105 ? 0.048 3.887 -12.556 1.00 93.50 105 ARG A O 1
ATOM 786 N N . ILE A 1 106 ? 2.243 3.582 -12.132 1.00 92.69 106 ILE A N 1
ATOM 787 C CA . ILE A 1 106 ? 2.064 2.913 -10.842 1.00 92.69 106 ILE A CA 1
ATOM 788 C C . ILE A 1 106 ? 1.671 3.913 -9.753 1.00 92.69 106 ILE A C 1
ATOM 790 O O . ILE A 1 106 ? 0.784 3.615 -8.960 1.00 92.69 106 ILE A O 1
ATOM 794 N N . ALA A 1 107 ? 2.252 5.115 -9.738 1.00 93.25 107 ALA A N 1
ATOM 795 C CA . ALA A 1 107 ? 1.901 6.157 -8.775 1.00 93.25 107 ALA A CA 1
ATOM 796 C C . ALA A 1 107 ? 0.413 6.540 -8.857 1.00 93.25 107 ALA A C 1
ATOM 798 O O . ALA A 1 107 ? -0.233 6.692 -7.827 1.00 93.25 107 ALA A O 1
ATOM 799 N N . ARG A 1 108 ? -0.168 6.578 -10.066 1.00 96.38 108 ARG A N 1
ATOM 800 C CA . ARG A 1 108 ? -1.611 6.819 -10.283 1.00 96.38 108 ARG A CA 1
ATOM 801 C C . ARG A 1 108 ? -2.536 5.718 -9.743 1.00 96.38 108 ARG A C 1
ATOM 803 O O . ARG A 1 108 ? -3.753 5.905 -9.723 1.00 96.38 108 ARG A O 1
ATOM 810 N N . LEU A 1 109 ? -1.998 4.562 -9.352 1.00 95.88 109 LEU A N 1
ATOM 811 C CA . LEU A 1 109 ? -2.773 3.505 -8.698 1.00 95.88 109 LEU A CA 1
ATOM 812 C C . LEU A 1 109 ? -2.928 3.747 -7.197 1.00 95.88 109 LEU A C 1
ATOM 814 O O . LEU A 1 109 ? -3.811 3.142 -6.601 1.00 95.88 109 LEU A O 1
ATOM 818 N N . ALA A 1 110 ? -2.110 4.604 -6.591 1.00 93.38 110 ALA A N 1
ATOM 819 C CA . ALA A 1 110 ? -2.334 5.050 -5.223 1.00 93.38 110 ALA A CA 1
ATOM 820 C C . ALA A 1 110 ? -3.489 6.079 -5.167 1.00 93.38 110 ALA A C 1
ATOM 822 O O . ALA A 1 110 ? -3.883 6.601 -6.223 1.00 93.38 110 ALA A O 1
ATOM 823 N N . PRO A 1 111 ? -4.068 6.317 -3.973 1.00 90.06 111 PRO A N 1
ATOM 824 C CA . PRO A 1 111 ? -5.137 7.291 -3.766 1.00 90.06 111 PRO A CA 1
ATOM 825 C C . PRO A 1 111 ? -4.840 8.655 -4.385 1.00 90.06 111 PRO A C 1
ATOM 827 O O . PRO A 1 111 ? -3.725 9.176 -4.169 1.00 90.06 111 PRO A O 1
#

Foldseek 3Di:
DDDDDDPPPPLDPQPPDDVVLLVQLLQQLLVQVLVCLVVLAADDPVSLQVSSCVSQVDGVVVSNDDVVSSVVSVVSNLVVNCVVCVVVLPVVDPDPVSSVVVSVSSVRSYD